Protein AF-A0A3M2L9I2-F1 (afdb_monomer_lite)

Radius of gyration: 17.47 Å; chains: 1; bounding box: 54×35×39 Å

Structure (mmCIF, N/CA/C/O backbone):
data_AF-A0A3M2L9I2-F1
#
_entry.id   AF-A0A3M2L9I2-F1
#
loop_
_atom_site.group_PDB
_atom_site.id
_atom_site.type_symbol
_atom_site.label_atom_id
_atom_site.label_alt_id
_atom_site.label_comp_id
_atom_site.label_asym_id
_atom_site.label_entity_id
_atom_site.label_seq_id
_atom_site.pdbx_PDB_ins_code
_atom_site.Cartn_x
_atom_site.Cartn_y
_atom_site.Cartn_z
_atom_site.occupancy
_atom_site.B_iso_or_equiv
_atom_site.auth_seq_id
_atom_site.auth_comp_id
_atom_site.auth_asym_id
_atom_site.auth_atom_id
_atom_site.pdbx_PDB_model_num
ATOM 1 N N . MET A 1 1 ? -3.281 17.386 9.226 1.00 53.69 1 MET A N 1
ATOM 2 C CA . MET A 1 1 ? -2.130 16.470 9.377 1.00 53.69 1 MET A CA 1
ATOM 3 C C . MET A 1 1 ? -0.893 17.303 9.647 1.00 53.69 1 MET A C 1
ATOM 5 O O . MET A 1 1 ? -0.656 18.240 8.894 1.00 53.69 1 MET A O 1
ATOM 9 N N . SER A 1 2 ? -0.156 17.023 10.724 1.00 74.94 2 SER A N 1
ATOM 10 C CA . SER A 1 2 ? 1.167 17.624 10.926 1.00 74.94 2 SER A CA 1
ATOM 11 C C . SER A 1 2 ? 2.200 16.863 10.088 1.00 74.94 2 SER A C 1
ATOM 13 O O . SER A 1 2 ? 1.980 15.707 9.725 1.00 74.94 2 SER A O 1
ATOM 15 N N . TRP A 1 3 ? 3.334 17.495 9.787 1.00 58.41 3 TRP A N 1
ATOM 16 C CA . TRP A 1 3 ? 4.432 16.850 9.059 1.00 58.41 3 TRP A CA 1
ATOM 17 C C . TRP A 1 3 ? 4.926 15.567 9.758 1.00 58.41 3 TRP A C 1
ATOM 19 O O . TRP A 1 3 ? 5.234 14.585 9.088 1.00 58.41 3 TRP A O 1
ATOM 29 N N . ALA A 1 4 ? 4.899 15.539 11.096 1.00 68.00 4 ALA A N 1
ATOM 30 C CA . ALA A 1 4 ? 5.227 14.358 11.895 1.00 68.00 4 ALA A CA 1
ATOM 31 C C . ALA A 1 4 ? 4.235 13.205 11.665 1.00 68.00 4 ALA A C 1
ATOM 33 O O . ALA A 1 4 ? 4.660 12.081 11.416 1.00 68.00 4 ALA A O 1
ATOM 34 N N . THR A 1 5 ? 2.929 13.496 11.641 1.00 76.19 5 THR A N 1
ATOM 35 C CA . THR A 1 5 ? 1.890 12.499 11.328 1.00 76.19 5 THR A CA 1
ATOM 36 C C . THR A 1 5 ? 2.056 11.941 9.915 1.00 76.19 5 THR A C 1
ATOM 38 O O . THR A 1 5 ? 1.880 10.748 9.696 1.00 76.19 5 THR A O 1
ATOM 41 N N . THR A 1 6 ? 2.431 12.780 8.947 1.00 79.44 6 THR A N 1
ATOM 42 C CA . THR A 1 6 ? 2.685 12.333 7.570 1.00 79.44 6 THR A CA 1
ATOM 43 C C . THR A 1 6 ? 3.931 11.449 7.480 1.00 79.44 6 THR A C 1
ATOM 45 O O . THR A 1 6 ? 3.916 10.449 6.764 1.00 79.44 6 THR A O 1
ATOM 48 N N . HIS A 1 7 ? 5.006 11.783 8.199 1.00 79.44 7 HIS A N 1
ATOM 49 C CA . HIS A 1 7 ? 6.225 10.972 8.224 1.00 79.44 7 HIS A CA 1
ATOM 50 C C . HIS A 1 7 ? 5.978 9.595 8.851 1.00 79.44 7 HIS A C 1
ATOM 52 O O . HIS A 1 7 ? 6.331 8.581 8.256 1.00 79.44 7 HIS A O 1
ATOM 58 N N . GLU A 1 8 ? 5.306 9.560 10.002 1.00 84.62 8 GLU A N 1
ATOM 59 C CA . GLU A 1 8 ? 4.934 8.328 10.704 1.00 84.62 8 GLU A CA 1
ATOM 60 C C . GLU A 1 8 ? 4.017 7.438 9.854 1.00 84.62 8 GLU A C 1
ATOM 62 O O . GLU A 1 8 ? 4.209 6.220 9.771 1.00 84.62 8 GLU A O 1
ATOM 67 N N . TRP A 1 9 ? 3.069 8.053 9.144 1.00 87.50 9 TRP A N 1
ATOM 68 C CA . TRP A 1 9 ? 2.207 7.362 8.192 1.00 87.50 9 TRP A CA 1
ATOM 69 C C . TRP A 1 9 ? 3.027 6.687 7.083 1.00 87.50 9 TRP A C 1
ATOM 71 O O . TRP A 1 9 ? 2.886 5.485 6.851 1.00 87.50 9 TRP A O 1
ATOM 81 N N . TRP A 1 10 ? 3.944 7.420 6.440 1.00 85.75 10 TRP A N 1
ATOM 82 C CA . TRP A 1 10 ? 4.794 6.870 5.377 1.00 85.75 10 TRP A CA 1
ATOM 83 C C . TRP A 1 10 ? 5.769 5.807 5.869 1.00 85.75 10 TRP A C 1
ATOM 85 O O . TRP A 1 10 ? 6.008 4.828 5.159 1.00 85.75 10 TRP A O 1
ATOM 95 N N . GLN A 1 11 ? 6.336 5.988 7.058 1.00 89.44 11 GLN A N 1
ATOM 96 C CA . GLN A 1 11 ? 7.225 5.007 7.664 1.00 89.44 11 GLN A CA 1
ATOM 97 C C . GLN A 1 11 ? 6.474 3.701 7.928 1.00 89.44 11 GLN A C 1
ATOM 99 O O . GLN A 1 11 ? 6.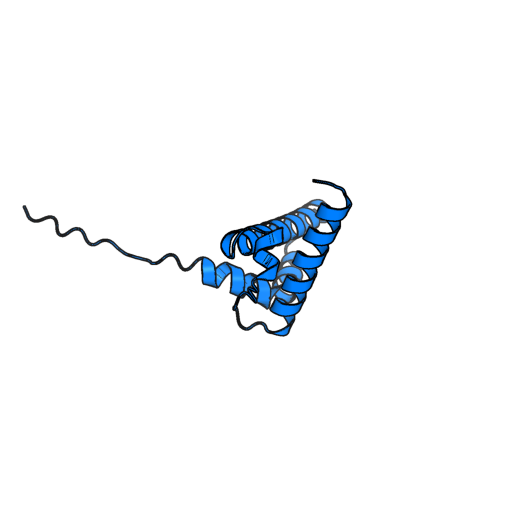926 2.638 7.512 1.00 89.44 11 GLN A O 1
ATOM 104 N N . THR A 1 12 ? 5.266 3.791 8.485 1.00 90.31 12 THR A N 1
ATOM 105 C CA . THR A 1 12 ? 4.438 2.612 8.748 1.00 90.31 12 THR A CA 1
ATOM 106 C C . THR A 1 12 ? 4.061 1.871 7.463 1.00 90.31 12 THR A C 1
ATOM 108 O O . THR A 1 12 ? 4.105 0.642 7.428 1.00 90.31 12 THR A O 1
ATOM 111 N N . VAL A 1 13 ? 3.727 2.595 6.387 1.00 90.06 13 VAL A N 1
ATOM 112 C CA . VAL A 1 13 ? 3.458 1.988 5.070 1.00 90.06 13 VAL A CA 1
ATOM 113 C C . VAL A 1 13 ? 4.679 1.214 4.562 1.00 90.06 13 VAL A C 1
ATOM 115 O O . VAL A 1 13 ? 4.530 0.070 4.139 1.00 90.06 13 VAL A O 1
ATOM 118 N N . ARG A 1 14 ? 5.880 1.802 4.645 1.00 89.69 14 ARG A N 1
ATOM 119 C CA . ARG A 1 14 ? 7.133 1.163 4.203 1.00 89.69 14 ARG A CA 1
ATOM 120 C C . ARG A 1 14 ? 7.483 -0.073 5.031 1.00 89.69 14 ARG A C 1
ATOM 122 O O . ARG A 1 14 ? 7.910 -1.076 4.467 1.00 89.69 14 ARG A O 1
ATOM 129 N N . ASP A 1 15 ? 7.276 -0.023 6.343 1.00 91.19 15 ASP A N 1
ATOM 130 C CA . ASP A 1 15 ? 7.539 -1.159 7.231 1.00 91.19 15 ASP A CA 1
ATOM 131 C C . ASP A 1 15 ? 6.603 -2.335 6.925 1.00 91.19 15 ASP A C 1
ATOM 133 O O . ASP A 1 15 ? 7.033 -3.489 6.859 1.00 91.19 15 ASP A O 1
ATOM 137 N N . VAL A 1 16 ? 5.319 -2.045 6.689 1.00 91.31 16 VAL A N 1
ATOM 138 C CA . VAL A 1 16 ? 4.328 -3.051 6.284 1.00 91.31 16 VAL A CA 1
ATOM 139 C C . VAL A 1 16 ? 4.671 -3.639 4.914 1.00 91.31 16 VAL A C 1
ATOM 141 O O . VAL A 1 16 ? 4.611 -4.855 4.748 1.00 91.31 16 VAL A O 1
ATOM 144 N N . GLU A 1 17 ? 5.057 -2.807 3.947 1.00 90.06 17 GLU A N 1
ATOM 145 C CA . GLU A 1 17 ? 5.492 -3.236 2.613 1.00 90.06 17 GLU A CA 1
ATOM 146 C C . GLU A 1 17 ? 6.710 -4.171 2.691 1.00 90.06 17 GLU A C 1
ATOM 148 O O . GLU A 1 17 ? 6.690 -5.263 2.123 1.00 90.06 17 GLU A O 1
ATOM 153 N N . ALA A 1 18 ? 7.731 -3.810 3.473 1.00 89.75 18 ALA A N 1
ATOM 154 C CA . ALA A 1 18 ? 8.920 -4.637 3.671 1.00 89.75 18 ALA A CA 1
ATOM 155 C C . ALA A 1 18 ? 8.598 -5.994 4.320 1.00 89.75 18 ALA A C 1
ATOM 157 O O . ALA A 1 18 ? 9.175 -7.020 3.951 1.00 89.75 18 ALA A O 1
ATOM 158 N N . GLU A 1 19 ? 7.668 -6.023 5.276 1.00 91.31 19 GLU A N 1
ATOM 159 C CA . GLU A 1 19 ? 7.204 -7.265 5.898 1.00 91.31 19 GLU A CA 1
ATOM 160 C C . GLU A 1 19 ? 6.457 -8.156 4.895 1.00 91.31 19 GLU A C 1
ATOM 162 O O . GLU A 1 19 ? 6.709 -9.362 4.828 1.00 91.31 19 GLU A O 1
ATOM 167 N N . ILE A 1 20 ? 5.573 -7.565 4.086 1.00 91.44 20 ILE A N 1
ATOM 168 C CA . ILE A 1 20 ? 4.838 -8.265 3.026 1.00 91.44 20 ILE A CA 1
ATOM 169 C C . ILE A 1 20 ? 5.811 -8.865 2.005 1.00 91.44 20 ILE A C 1
ATOM 171 O O . ILE A 1 20 ? 5.676 -10.035 1.644 1.00 91.44 20 ILE A O 1
ATOM 175 N N . GLU A 1 21 ? 6.815 -8.105 1.567 1.00 88.44 21 GLU A N 1
ATOM 176 C CA . GLU A 1 21 ? 7.812 -8.586 0.605 1.00 88.44 21 GLU A CA 1
ATOM 177 C C . GLU A 1 21 ? 8.750 -9.649 1.175 1.00 88.44 21 GLU A C 1
ATOM 179 O O . GLU A 1 21 ? 9.256 -10.485 0.421 1.00 88.44 21 GLU A O 1
ATOM 184 N N . ARG A 1 22 ? 8.961 -9.661 2.497 1.00 88.88 22 ARG A N 1
ATOM 185 C CA . ARG A 1 22 ? 9.708 -10.725 3.177 1.00 88.88 22 ARG A CA 1
ATOM 186 C C . ARG A 1 22 ? 8.907 -12.023 3.236 1.00 88.88 22 ARG A C 1
ATOM 188 O O . ARG A 1 22 ? 9.462 -13.086 2.977 1.00 88.88 22 ARG A O 1
ATOM 195 N N . ARG A 1 23 ? 7.617 -11.949 3.584 1.00 88.50 23 ARG A N 1
ATOM 196 C CA . ARG A 1 23 ? 6.753 -13.134 3.743 1.00 88.50 23 ARG A CA 1
ATOM 197 C C . ARG A 1 23 ? 6.290 -13.708 2.409 1.00 88.50 23 ARG A C 1
ATOM 199 O O . ARG A 1 23 ? 6.279 -14.922 2.237 1.00 88.50 23 ARG A O 1
ATOM 206 N N . ARG A 1 24 ? 5.890 -12.839 1.474 1.00 85.56 24 ARG A N 1
ATOM 207 C CA . ARG A 1 24 ? 5.310 -13.173 0.155 1.00 85.56 24 ARG A CA 1
ATOM 208 C C . ARG A 1 24 ? 4.143 -14.166 0.210 1.00 85.56 24 ARG A C 1
ATOM 210 O O . ARG A 1 24 ? 3.827 -14.803 -0.795 1.00 85.56 24 ARG A O 1
ATOM 217 N N . ASP A 1 25 ? 3.489 -14.280 1.358 1.00 85.69 25 ASP A N 1
ATOM 218 C CA . ASP A 1 25 ? 2.385 -15.204 1.633 1.00 85.69 25 ASP A CA 1
ATOM 219 C C . ASP A 1 25 ? 1.032 -14.686 1.113 1.00 85.69 25 ASP A C 1
ATOM 221 O O . ASP A 1 25 ? 0.061 -15.434 1.058 1.00 85.69 25 ASP A O 1
ATOM 225 N N . GLY A 1 26 ? 0.965 -13.416 0.693 1.00 84.62 26 GLY A N 1
ATOM 226 C CA . GLY A 1 26 ? -0.272 -12.779 0.237 1.00 84.62 26 GLY A CA 1
ATOM 227 C C . GLY A 1 26 ? -1.226 -12.419 1.379 1.00 84.62 26 GLY A C 1
ATOM 228 O O . GLY A 1 26 ? -2.401 -12.136 1.129 1.00 84.62 26 GLY A O 1
ATOM 229 N N . ILE A 1 27 ? -0.737 -12.417 2.623 1.00 86.12 27 ILE A N 1
ATOM 230 C CA . ILE A 1 27 ? -1.503 -12.070 3.817 1.00 86.12 27 ILE A CA 1
ATOM 231 C C . ILE A 1 27 ? -1.115 -10.660 4.260 1.00 86.12 27 ILE A C 1
ATOM 233 O O . ILE A 1 27 ? 0.045 -10.356 4.516 1.00 86.12 27 ILE A O 1
ATOM 237 N N . LEU A 1 28 ? -2.111 -9.783 4.396 1.00 87.38 28 LEU A N 1
ATOM 238 C CA . LEU A 1 28 ? -1.893 -8.456 4.969 1.00 87.38 28 LEU A CA 1
ATOM 239 C C . LEU A 1 28 ? -1.530 -8.589 6.464 1.00 87.38 28 LEU A C 1
ATOM 241 O O . LEU A 1 28 ? -2.378 -9.081 7.219 1.00 87.38 28 LEU A O 1
ATOM 245 N N . PRO A 1 29 ? -0.354 -8.114 6.924 1.00 88.56 29 PRO A N 1
ATOM 246 C CA . PRO A 1 29 ? 0.095 -8.238 8.311 1.00 88.56 29 PRO A CA 1
ATOM 247 C C . PRO A 1 29 ? -0.592 -7.201 9.215 1.00 88.56 29 PRO A C 1
ATOM 249 O O . PRO A 1 29 ? 0.054 -6.364 9.840 1.00 88.56 29 PRO A O 1
ATOM 252 N N . TRP A 1 30 ? -1.924 -7.234 9.262 1.00 86.69 30 TRP A N 1
ATOM 253 C CA . TRP A 1 30 ? -2.748 -6.309 10.033 1.00 86.69 30 TRP A CA 1
ATOM 254 C C . TRP A 1 30 ? -2.503 -6.449 11.537 1.00 86.69 30 TRP A C 1
ATOM 256 O O . TRP A 1 30 ? -2.487 -7.557 12.072 1.00 86.69 30 TRP A O 1
ATOM 266 N N . GLN A 1 31 ? -2.345 -5.317 12.224 1.00 88.88 31 GLN A N 1
ATOM 267 C CA . GLN A 1 31 ? -2.113 -5.246 13.665 1.00 88.88 31 GLN A CA 1
ATOM 268 C C . GLN A 1 31 ? -2.953 -4.104 14.255 1.00 88.88 31 GLN A C 1
ATOM 270 O O . GLN A 1 31 ? -3.108 -3.080 13.588 1.00 88.88 31 GLN A O 1
ATOM 275 N N . PRO A 1 32 ? -3.480 -4.231 15.490 1.00 85.88 32 PRO A N 1
ATOM 276 C CA . PRO A 1 32 ? -4.389 -3.239 16.072 1.00 85.88 32 PRO A CA 1
ATOM 277 C C . PRO A 1 32 ? -3.834 -1.811 16.107 1.00 85.88 32 PRO A C 1
ATOM 279 O O . PRO A 1 32 ? -4.571 -0.878 15.822 1.00 85.88 32 PRO A O 1
ATOM 282 N N . ARG A 1 33 ? -2.525 -1.638 16.344 1.00 85.69 33 ARG A N 1
ATOM 283 C CA . ARG A 1 33 ? -1.865 -0.317 16.321 1.00 85.69 33 ARG A CA 1
ATOM 284 C C . ARG A 1 33 ? -2.010 0.427 14.988 1.00 85.69 33 ARG A C 1
ATOM 286 O O . ARG A 1 33 ? -1.967 1.646 14.948 1.00 85.69 33 ARG A O 1
ATOM 293 N N . TYR A 1 34 ? -2.205 -0.294 13.882 1.00 86.12 34 TYR A N 1
ATOM 294 C CA . TYR A 1 34 ? -2.423 0.318 12.572 1.00 86.12 34 TYR A CA 1
ATOM 295 C C . TYR A 1 34 ? -3.819 0.943 12.452 1.00 86.12 34 TYR A C 1
ATOM 297 O O . TYR A 1 34 ? -4.027 1.792 11.590 1.00 86.12 34 TYR A O 1
ATOM 305 N N . ALA A 1 35 ? -4.774 0.585 13.315 1.00 86.00 35 ALA A N 1
ATOM 306 C CA . ALA A 1 35 ? -6.089 1.221 13.343 1.00 86.00 35 ALA A CA 1
ATOM 307 C C . ALA A 1 35 ? -6.016 2.695 13.763 1.00 86.00 35 ALA A C 1
ATOM 309 O O . ALA A 1 35 ? -6.805 3.495 13.278 1.00 86.00 35 ALA A O 1
ATOM 310 N N . GLU A 1 36 ? -5.042 3.078 14.589 1.00 85.38 36 GLU A N 1
ATOM 311 C CA . GLU A 1 36 ? -4.857 4.474 15.010 1.00 85.38 36 GLU A CA 1
ATOM 312 C C . GLU A 1 36 ? -4.407 5.372 13.848 1.00 85.38 36 GLU A C 1
ATOM 314 O O . GLU A 1 36 ? -4.759 6.547 13.792 1.00 85.38 36 GLU A O 1
ATOM 319 N N . ILE A 1 37 ? -3.679 4.798 12.884 1.00 85.94 37 ILE A N 1
ATOM 320 C CA . ILE A 1 37 ? -3.084 5.519 11.750 1.00 85.94 37 ILE A CA 1
ATOM 321 C C . ILE A 1 37 ? -3.968 5.428 10.498 1.00 85.94 37 ILE A C 1
ATOM 323 O O . ILE A 1 37 ? -4.163 6.413 9.787 1.00 85.94 37 ILE A O 1
ATOM 327 N N . PHE A 1 38 ? -4.504 4.240 10.208 1.00 85.94 38 PHE A N 1
ATOM 328 C CA . PHE A 1 38 ? -5.231 3.945 8.967 1.00 85.94 38 PHE A CA 1
ATOM 329 C C . PHE A 1 38 ? -6.733 3.724 9.180 1.00 85.94 38 PHE A C 1
ATOM 331 O O . PHE A 1 38 ? -7.464 3.487 8.218 1.00 85.94 38 PHE A O 1
ATOM 338 N N . GLY A 1 39 ? -7.211 3.750 10.426 1.00 87.00 39 GLY A N 1
ATOM 339 C CA . GLY A 1 39 ? -8.612 3.541 10.802 1.00 87.00 39 GLY A CA 1
ATOM 340 C C . GLY A 1 39 ? -9.068 2.081 10.741 1.00 87.00 39 GLY A C 1
ATOM 341 O O . GLY A 1 39 ? -9.745 1.594 11.640 1.00 87.00 39 GLY A O 1
ATOM 342 N N . SER A 1 40 ? -8.710 1.351 9.684 1.00 88.94 40 SER A N 1
ATOM 343 C CA . SER A 1 40 ? -9.152 -0.029 9.479 1.00 88.94 40 SER A CA 1
ATOM 344 C C . SER A 1 40 ? -8.208 -0.822 8.583 1.00 88.94 40 SER A C 1
ATOM 346 O O . SER A 1 40 ? -7.339 -0.271 7.903 1.00 88.94 40 SER A O 1
ATOM 348 N N . ARG A 1 41 ? -8.436 -2.140 8.527 1.00 88.38 41 ARG A N 1
ATOM 349 C CA . ARG A 1 41 ? -7.736 -3.041 7.606 1.00 88.38 41 ARG A CA 1
ATOM 350 C C . ARG A 1 41 ? -7.875 -2.590 6.150 1.00 88.38 41 ARG A C 1
ATOM 352 O O . ARG A 1 41 ? -6.900 -2.634 5.406 1.00 88.38 41 ARG A O 1
ATOM 359 N N . ALA A 1 42 ? -9.068 -2.131 5.769 1.00 87.19 42 ALA A N 1
ATOM 360 C CA . ALA A 1 42 ? -9.325 -1.584 4.441 1.00 87.19 42 ALA A CA 1
ATOM 361 C C . ALA A 1 42 ? -8.546 -0.281 4.209 1.00 87.19 42 ALA A C 1
ATOM 363 O O . ALA A 1 42 ? -7.986 -0.096 3.136 1.00 87.19 42 ALA A O 1
ATOM 364 N N . GLY A 1 43 ? -8.434 0.578 5.226 1.00 86.50 43 GLY A N 1
ATOM 365 C CA . GLY A 1 43 ? -7.641 1.807 5.149 1.00 86.50 43 GLY A CA 1
ATOM 366 C C . GLY A 1 43 ? -6.153 1.547 4.906 1.00 86.50 43 GLY A C 1
ATOM 367 O O . GLY A 1 43 ? -5.555 2.192 4.046 1.00 86.50 43 GLY A O 1
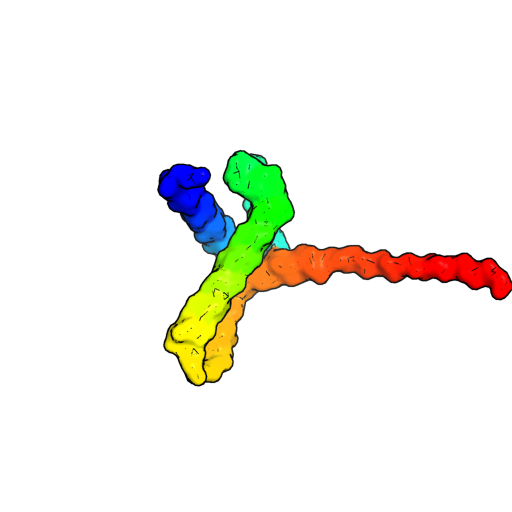ATOM 368 N N . LEU A 1 44 ? -5.568 0.550 5.581 1.00 89.25 44 LEU A N 1
ATOM 369 C CA . LEU A 1 44 ? -4.181 0.140 5.323 1.00 89.25 44 LEU A CA 1
ATOM 370 C C . LEU A 1 44 ? -4.014 -0.412 3.902 1.00 89.25 44 LEU A C 1
ATOM 372 O O . LEU A 1 44 ? -3.022 -0.128 3.237 1.00 89.25 44 LEU A O 1
ATOM 376 N N . LEU A 1 45 ? -4.992 -1.171 3.410 1.00 90.25 45 LEU A N 1
ATOM 377 C CA . LEU A 1 45 ? -4.946 -1.704 2.053 1.00 90.25 45 LEU A CA 1
ATOM 378 C C . LEU A 1 45 ? -5.036 -0.603 0.988 1.00 90.25 45 LEU A C 1
ATOM 380 O O . LEU A 1 45 ? -4.279 -0.620 0.021 1.00 90.25 45 LEU A O 1
ATOM 384 N N . THR A 1 46 ? -5.914 0.380 1.190 1.00 89.88 46 THR A N 1
ATOM 385 C CA . THR A 1 46 ? -6.006 1.570 0.338 1.00 89.88 46 THR A CA 1
ATOM 386 C C . THR A 1 46 ? -4.698 2.357 0.351 1.00 89.88 46 THR A C 1
ATOM 388 O O . THR A 1 46 ? -4.233 2.769 -0.708 1.00 89.88 46 THR A O 1
ATOM 391 N N . ALA A 1 47 ? -4.062 2.515 1.516 1.00 90.12 47 ALA A N 1
ATOM 392 C CA . ALA A 1 47 ? -2.764 3.177 1.637 1.00 90.12 47 ALA A CA 1
ATOM 393 C C . ALA A 1 47 ? -1.660 2.447 0.854 1.00 90.12 47 ALA A C 1
ATOM 395 O O . ALA A 1 47 ? -0.902 3.078 0.116 1.00 90.12 47 ALA A O 1
ATOM 396 N N . LEU A 1 48 ? -1.603 1.117 0.966 1.00 90.56 48 LEU A N 1
ATOM 397 C CA . LEU A 1 48 ? -0.665 0.278 0.218 1.00 90.56 48 LEU A CA 1
ATOM 398 C C . LEU A 1 48 ? -0.900 0.362 -1.296 1.00 90.56 48 LEU A C 1
ATOM 400 O O . LEU A 1 48 ? 0.053 0.483 -2.063 1.00 90.56 48 LEU A O 1
ATOM 404 N N . ARG A 1 49 ? -2.164 0.352 -1.733 1.00 90.69 49 ARG A N 1
ATOM 405 C CA . ARG A 1 49 ? -2.514 0.517 -3.148 1.00 90.69 49 ARG A CA 1
ATOM 406 C C . ARG A 1 49 ? -2.123 1.894 -3.674 1.00 90.69 49 ARG A C 1
ATOM 408 O O . ARG A 1 49 ? -1.486 1.981 -4.714 1.00 90.69 49 ARG A O 1
ATOM 415 N N . TYR A 1 50 ? -2.425 2.948 -2.922 1.00 89.50 50 TYR A N 1
ATOM 416 C CA . TYR A 1 50 ? -2.026 4.310 -3.268 1.00 89.50 50 TYR A CA 1
ATOM 417 C C . TYR A 1 50 ? -0.503 4.445 -3.389 1.00 89.50 50 TYR A C 1
ATOM 419 O O . TYR A 1 50 ? -0.002 5.058 -4.329 1.00 89.50 50 TYR A O 1
ATOM 427 N N . ARG A 1 51 ? 0.254 3.823 -2.476 1.00 88.62 51 ARG A N 1
ATOM 428 C CA . ARG A 1 51 ? 1.718 3.783 -2.558 1.00 88.62 51 ARG A CA 1
ATOM 429 C C . ARG A 1 51 ? 2.198 3.072 -3.823 1.00 88.62 51 ARG A C 1
ATOM 431 O O . ARG A 1 51 ? 3.095 3.587 -4.485 1.00 88.62 51 ARG A O 1
ATOM 438 N N . TRP A 1 52 ? 1.614 1.926 -4.165 1.00 89.38 52 TRP A N 1
ATOM 439 C CA . TRP A 1 52 ? 1.939 1.216 -5.403 1.00 89.38 52 TRP A CA 1
ATOM 440 C C . TRP A 1 52 ? 1.659 2.070 -6.646 1.00 89.38 52 TRP A C 1
ATOM 442 O O . TRP A 1 52 ? 2.527 2.189 -7.510 1.00 89.38 52 TRP A O 1
ATOM 452 N N . ASP A 1 53 ? 0.496 2.719 -6.701 1.00 88.12 53 ASP A N 1
ATOM 453 C CA . ASP A 1 53 ? 0.106 3.575 -7.823 1.00 88.12 53 ASP A CA 1
ATOM 454 C C . ASP A 1 53 ? 1.054 4.776 -7.969 1.00 88.12 53 ASP A C 1
ATOM 456 O O . ASP A 1 53 ? 1.490 5.075 -9.077 1.00 88.12 53 ASP A O 1
ATOM 460 N N . LEU A 1 54 ? 1.467 5.404 -6.862 1.00 87.50 54 LEU A N 1
ATOM 461 C CA . LEU A 1 54 ? 2.484 6.462 -6.877 1.00 87.50 54 LEU A CA 1
ATOM 462 C C . LEU A 1 54 ? 3.845 5.967 -7.371 1.00 87.50 54 LEU A C 1
ATOM 464 O O . LEU A 1 54 ? 4.523 6.672 -8.110 1.00 87.50 54 LEU A O 1
ATOM 468 N N . THR A 1 55 ? 4.269 4.771 -6.960 1.00 85.06 55 THR A N 1
ATOM 469 C CA . THR A 1 55 ? 5.529 4.179 -7.425 1.00 85.06 55 THR A CA 1
ATOM 470 C C . THR A 1 55 ? 5.469 3.897 -8.928 1.00 85.06 55 THR A C 1
ATOM 472 O O . THR A 1 55 ? 6.420 4.198 -9.642 1.00 85.06 55 THR A O 1
ATOM 475 N N . MET A 1 56 ? 4.337 3.397 -9.426 1.00 83.38 56 MET A N 1
ATOM 476 C CA . MET A 1 56 ? 4.094 3.201 -10.858 1.00 83.38 56 MET A CA 1
ATOM 477 C C . MET A 1 56 ? 4.089 4.525 -11.635 1.00 83.38 56 MET A C 1
ATOM 479 O O . MET A 1 56 ? 4.716 4.603 -12.687 1.00 83.38 56 MET A O 1
ATOM 483 N N . GLN A 1 57 ? 3.420 5.561 -11.120 1.00 83.12 57 GLN A N 1
ATOM 484 C CA . GLN A 1 57 ? 3.391 6.897 -11.727 1.00 83.12 57 GLN A CA 1
ATOM 485 C C . GLN A 1 57 ? 4.782 7.528 -11.763 1.00 83.12 57 GLN A C 1
ATOM 487 O O . GLN A 1 57 ? 5.200 8.006 -12.806 1.00 83.12 57 GLN A O 1
ATOM 492 N N . ALA A 1 58 ? 5.538 7.449 -10.666 1.00 81.69 58 ALA A N 1
ATOM 493 C CA . ALA A 1 58 ? 6.897 7.974 -10.612 1.00 81.69 58 ALA A CA 1
ATOM 494 C C . ALA A 1 58 ? 7.826 7.287 -11.624 1.00 81.69 58 ALA A C 1
ATOM 496 O O . ALA A 1 58 ? 8.685 7.942 -12.194 1.00 81.69 58 ALA A O 1
ATOM 497 N N . GLN A 1 59 ? 7.669 5.9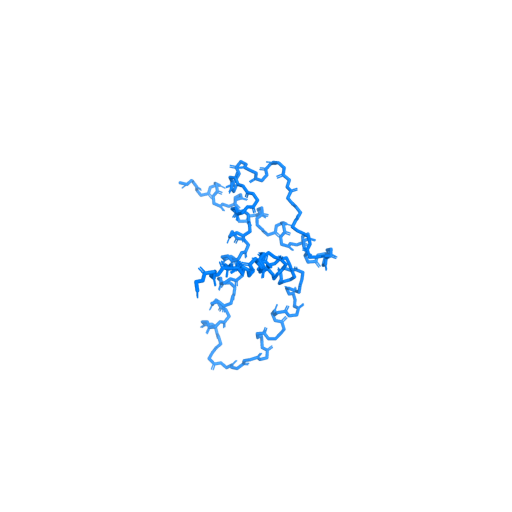81 -11.861 1.00 74.69 59 GLN A N 1
ATOM 498 C CA . GLN A 1 59 ? 8.431 5.289 -12.907 1.00 74.69 59 GLN A CA 1
ATOM 499 C C . GLN A 1 59 ? 7.977 5.705 -14.314 1.00 74.69 59 GLN A C 1
ATOM 501 O O . GLN A 1 59 ? 8.816 5.914 -15.180 1.00 74.69 59 GLN A O 1
ATOM 506 N N . ALA A 1 60 ? 6.673 5.898 -14.533 1.00 73.19 60 ALA A N 1
ATOM 507 C CA . ALA A 1 60 ? 6.148 6.382 -15.812 1.00 73.19 60 ALA A CA 1
ATOM 508 C C . ALA A 1 60 ? 6.567 7.830 -16.137 1.00 73.19 60 ALA A C 1
ATOM 510 O O . ALA A 1 60 ? 6.776 8.153 -17.301 1.00 73.19 60 ALA A O 1
ATOM 511 N N . ASP A 1 61 ? 6.709 8.688 -15.122 1.00 70.12 61 ASP A N 1
ATOM 512 C CA . ASP A 1 61 ? 7.176 10.071 -15.281 1.00 70.12 61 ASP A CA 1
ATOM 513 C C . ASP A 1 61 ? 8.688 10.152 -15.554 1.00 70.12 61 ASP A C 1
ATOM 515 O O . ASP A 1 61 ? 9.153 11.106 -16.180 1.00 70.12 61 ASP A O 1
ATOM 519 N N . LEU A 1 62 ? 9.462 9.170 -15.073 1.00 68.50 62 LEU A N 1
ATOM 520 C CA . LEU A 1 62 ? 10.916 9.110 -15.249 1.00 68.50 62 LEU A CA 1
ATOM 521 C C . LEU A 1 62 ? 11.328 8.465 -16.582 1.00 68.50 62 LEU A C 1
ATOM 523 O O . LEU A 1 62 ? 12.347 8.873 -17.137 1.00 68.50 62 LEU A O 1
ATOM 527 N N . ASP A 1 63 ? 10.533 7.531 -17.117 1.00 61.44 63 ASP A N 1
ATOM 528 C CA . ASP A 1 63 ? 10.851 6.796 -18.344 1.00 61.44 63 ASP A CA 1
ATOM 529 C C . ASP A 1 63 ? 9.804 6.992 -19.452 1.00 61.44 63 ASP A C 1
ATOM 531 O O . ASP A 1 63 ? 8.722 6.408 -19.448 1.00 61.44 63 ASP A O 1
ATOM 535 N N . TYR A 1 64 ? 10.190 7.724 -20.506 1.00 55.50 64 TYR A N 1
ATOM 536 C CA . TYR A 1 64 ? 9.508 7.679 -21.811 1.00 55.50 64 TYR A CA 1
ATOM 537 C C . TYR A 1 64 ? 9.805 6.363 -22.578 1.00 55.50 64 TYR A C 1
ATOM 539 O O . TYR A 1 64 ? 9.331 6.186 -23.701 1.00 55.50 64 TYR A O 1
ATOM 547 N N . ALA A 1 65 ? 10.592 5.441 -21.997 1.00 53.72 65 ALA A N 1
ATOM 548 C CA . ALA A 1 65 ? 11.075 4.206 -22.614 1.00 53.72 65 ALA A CA 1
ATOM 549 C C . ALA A 1 65 ? 10.617 2.937 -21.853 1.00 53.72 65 ALA A C 1
ATOM 551 O O . ALA A 1 65 ? 11.157 2.556 -20.828 1.00 53.72 65 ALA A O 1
ATOM 552 N N . GLU A 1 66 ? 9.593 2.291 -22.414 1.00 60.50 66 GLU A N 1
ATOM 553 C CA . GLU A 1 66 ? 9.251 0.856 -22.406 1.00 60.50 66 GLU A CA 1
ATOM 554 C C . GLU A 1 66 ? 9.529 -0.074 -21.194 1.00 60.50 66 GLU A C 1
ATOM 556 O O . GLU A 1 66 ? 10.641 -0.508 -20.933 1.00 60.50 66 GLU A O 1
ATOM 561 N N . SER A 1 67 ? 8.422 -0.619 -20.663 1.00 60.44 67 SER A N 1
ATOM 562 C CA . SER A 1 67 ? 8.105 -2.008 -20.231 1.00 60.44 67 SER A CA 1
ATOM 563 C C . SER A 1 67 ? 9.067 -2.883 -19.392 1.00 60.44 67 SER A C 1
ATOM 565 O O . SER A 1 67 ? 8.568 -3.643 -18.552 1.00 60.44 67 SER A O 1
ATOM 567 N N . THR A 1 68 ? 10.387 -2.829 -19.573 1.00 61.12 68 THR A N 1
ATOM 568 C CA . THR A 1 68 ? 11.354 -3.687 -18.863 1.00 61.12 68 THR A CA 1
ATOM 569 C C . THR A 1 68 ? 11.470 -3.278 -17.395 1.00 61.12 68 THR A C 1
ATOM 571 O O . THR A 1 68 ? 11.342 -4.139 -16.518 1.00 61.12 68 THR A O 1
ATOM 574 N N . ASP A 1 69 ? 11.544 -1.976 -17.113 1.00 74.25 69 ASP A N 1
ATOM 575 C CA . ASP A 1 69 ? 11.595 -1.448 -15.743 1.00 74.25 69 ASP A CA 1
ATOM 576 C C . ASP A 1 69 ? 10.311 -1.738 -14.962 1.00 74.25 69 ASP A C 1
ATOM 578 O O . ASP A 1 69 ? 10.342 -2.125 -13.793 1.00 74.25 69 ASP A O 1
ATOM 582 N N . LEU A 1 70 ? 9.157 -1.712 -15.637 1.00 73.31 70 LEU A N 1
ATOM 583 C CA . LEU A 1 70 ? 7.879 -2.091 -15.029 1.00 73.31 70 LEU A CA 1
ATOM 584 C C . LEU A 1 70 ? 7.819 -3.580 -14.665 1.00 73.31 70 LEU A C 1
ATOM 586 O O . LEU A 1 70 ? 7.185 -3.949 -13.670 1.00 73.31 70 LEU A O 1
ATOM 590 N N . ARG A 1 71 ? 8.441 -4.461 -15.459 1.00 76.06 71 ARG A N 1
ATOM 591 C CA . ARG A 1 71 ? 8.506 -5.895 -15.140 1.00 76.06 71 ARG A CA 1
ATOM 592 C C . ARG A 1 71 ? 9.396 -6.132 -13.925 1.00 76.06 71 ARG A C 1
ATOM 594 O O . ARG A 1 71 ? 8.984 -6.877 -13.035 1.00 76.06 71 ARG A O 1
ATOM 601 N N . GLU A 1 72 ? 10.564 -5.500 -13.860 1.00 81.38 72 GLU A N 1
ATOM 602 C CA . GLU A 1 72 ? 11.435 -5.599 -12.687 1.00 81.38 72 GLU A CA 1
ATOM 603 C C . GLU A 1 72 ? 10.772 -5.034 -11.433 1.00 81.38 72 GLU A C 1
ATOM 605 O O . GLU A 1 72 ? 10.805 -5.665 -10.376 1.00 81.38 72 GLU A O 1
ATOM 610 N N . LEU A 1 73 ? 10.101 -3.889 -11.551 1.00 82.44 73 LEU A N 1
ATOM 611 C CA . LEU A 1 73 ? 9.375 -3.270 -10.450 1.00 82.44 73 LEU A CA 1
ATOM 612 C C . LEU A 1 73 ? 8.282 -4.195 -9.906 1.00 82.44 73 LEU A C 1
ATOM 614 O O . LEU A 1 73 ? 8.185 -4.389 -8.695 1.00 82.44 73 LEU A O 1
ATOM 618 N N . ARG A 1 74 ? 7.494 -4.828 -10.784 1.00 81.69 74 ARG A N 1
ATOM 619 C CA . ARG A 1 74 ? 6.503 -5.834 -10.372 1.00 81.69 74 ARG A CA 1
ATOM 620 C C . ARG A 1 74 ? 7.156 -7.055 -9.731 1.00 81.69 74 ARG A C 1
ATOM 622 O O . ARG A 1 74 ? 6.655 -7.535 -8.720 1.00 81.69 74 ARG A O 1
ATOM 629 N N . ALA A 1 75 ? 8.272 -7.540 -10.274 1.00 84.56 75 ALA A N 1
ATOM 630 C CA . ALA A 1 75 ? 8.992 -8.680 -9.709 1.00 84.56 75 ALA A CA 1
ATOM 631 C C . ALA A 1 75 ? 9.504 -8.385 -8.287 1.00 84.56 75 ALA A C 1
ATOM 633 O O . ALA A 1 75 ? 9.386 -9.231 -7.396 1.00 84.56 75 ALA A O 1
ATOM 634 N N . ARG A 1 76 ? 10.001 -7.165 -8.049 1.00 84.00 76 ARG A N 1
ATOM 635 C CA . ARG A 1 76 ? 10.460 -6.695 -6.731 1.00 84.00 76 ARG A CA 1
ATOM 636 C C . ARG A 1 76 ? 9.322 -6.505 -5.719 1.00 84.00 76 ARG A C 1
ATOM 638 O O . ARG A 1 76 ? 9.603 -6.544 -4.530 1.00 84.00 76 ARG A O 1
ATOM 645 N N . ASN A 1 77 ? 8.077 -6.354 -6.181 1.00 85.75 77 ASN A N 1
ATOM 646 C CA . ASN A 1 77 ? 6.884 -6.109 -5.356 1.00 85.75 77 ASN A CA 1
ATOM 647 C C . ASN A 1 77 ? 5.861 -7.261 -5.431 1.00 85.75 77 ASN A C 1
ATOM 649 O O . ASN A 1 77 ? 4.642 -7.061 -5.417 1.00 85.75 77 ASN A O 1
ATOM 653 N N . THR A 1 78 ? 6.348 -8.496 -5.583 1.00 86.50 78 THR A N 1
ATOM 654 C CA . THR A 1 78 ? 5.477 -9.662 -5.792 1.00 86.50 78 THR A CA 1
ATOM 655 C C . THR A 1 78 ? 4.603 -9.946 -4.565 1.00 86.50 78 THR A C 1
ATOM 657 O O . THR A 1 78 ? 3.457 -10.375 -4.716 1.00 86.50 78 THR A O 1
ATOM 660 N N . GLY A 1 79 ? 5.111 -9.721 -3.349 1.00 86.88 79 GLY A N 1
ATOM 661 C CA . GLY A 1 79 ? 4.342 -9.917 -2.120 1.00 86.88 79 GLY A CA 1
ATOM 662 C C . GLY A 1 79 ? 3.164 -8.947 -2.020 1.00 86.88 79 GLY A C 1
ATOM 663 O O . GLY A 1 79 ? 2.034 -9.364 -1.754 1.00 86.88 79 GLY A O 1
ATOM 664 N N . LEU A 1 80 ? 3.409 -7.671 -2.305 1.00 86.50 80 LEU A N 1
ATOM 665 C CA . LEU A 1 80 ? 2.418 -6.605 -2.302 1.00 86.50 80 LEU A CA 1
ATOM 666 C C . LEU A 1 80 ? 1.324 -6.882 -3.330 1.00 86.50 80 LEU A C 1
ATOM 668 O O . LEU A 1 80 ? 0.138 -6.837 -3.003 1.00 86.50 80 LEU A O 1
ATOM 672 N N . LEU A 1 81 ? 1.707 -7.260 -4.552 1.00 87.31 81 LEU A N 1
ATOM 673 C CA . LEU A 1 81 ? 0.755 -7.612 -5.605 1.00 87.31 81 LEU A CA 1
ATOM 674 C C . LEU A 1 81 ? -0.115 -8.814 -5.224 1.00 87.31 81 LEU A C 1
ATOM 676 O O . LEU A 1 81 ? -1.310 -8.814 -5.524 1.00 87.31 81 LEU A O 1
ATOM 680 N N . ARG A 1 82 ? 0.437 -9.813 -4.521 1.00 87.19 82 ARG A N 1
ATOM 681 C CA . ARG A 1 82 ? -0.354 -10.931 -3.980 1.00 87.19 82 ARG A CA 1
ATOM 682 C C . ARG A 1 82 ? -1.377 -10.451 -2.959 1.00 87.19 82 ARG A C 1
ATOM 684 O O . ARG A 1 82 ? -2.538 -10.827 -3.077 1.00 87.19 82 ARG A O 1
ATOM 691 N N . VAL A 1 83 ? -0.983 -9.600 -2.009 1.00 87.25 83 VAL A N 1
ATOM 692 C CA . VAL A 1 83 ? -1.909 -9.032 -1.012 1.00 87.25 83 VAL A CA 1
ATOM 693 C C . VAL A 1 83 ? -3.031 -8.253 -1.699 1.00 87.25 83 VAL A C 1
ATOM 695 O O . VAL A 1 83 ? -4.203 -8.490 -1.415 1.00 87.25 83 VAL A O 1
ATOM 698 N N . LEU A 1 84 ? -2.695 -7.373 -2.646 1.00 86.00 84 LEU A N 1
ATOM 699 C CA . LEU A 1 84 ? -3.679 -6.562 -3.362 1.00 86.00 84 LEU A CA 1
ATOM 700 C C . LEU A 1 84 ? -4.633 -7.434 -4.192 1.00 86.00 84 LEU A C 1
ATOM 702 O O . LEU A 1 84 ? -5.846 -7.256 -4.113 1.00 86.00 84 LEU A O 1
ATOM 706 N N . THR A 1 85 ? -4.117 -8.428 -4.918 1.00 83.56 85 THR A N 1
ATOM 707 C CA . THR A 1 85 ? -4.932 -9.315 -5.770 1.00 83.56 85 THR A CA 1
ATOM 708 C C . THR A 1 85 ? -5.827 -10.242 -4.948 1.00 83.56 85 THR A C 1
ATOM 710 O O . THR A 1 85 ? -6.978 -10.453 -5.313 1.00 83.56 85 THR A O 1
ATOM 713 N N . ASN A 1 86 ? -5.353 -10.732 -3.798 1.00 80.06 86 ASN A N 1
ATOM 714 C CA . ASN A 1 86 ? -6.137 -11.588 -2.902 1.00 80.06 86 ASN A CA 1
ATOM 715 C C . ASN A 1 86 ? -7.340 -10.843 -2.295 1.00 80.06 86 ASN A C 1
ATOM 717 O O . ASN A 1 86 ? -8.359 -11.441 -1.965 1.00 80.06 86 ASN A O 1
ATOM 721 N N . THR A 1 87 ? -7.252 -9.514 -2.192 1.00 68.75 87 THR A N 1
ATOM 722 C CA . THR A 1 87 ? -8.382 -8.669 -1.768 1.00 68.75 87 THR A CA 1
ATOM 723 C C . THR A 1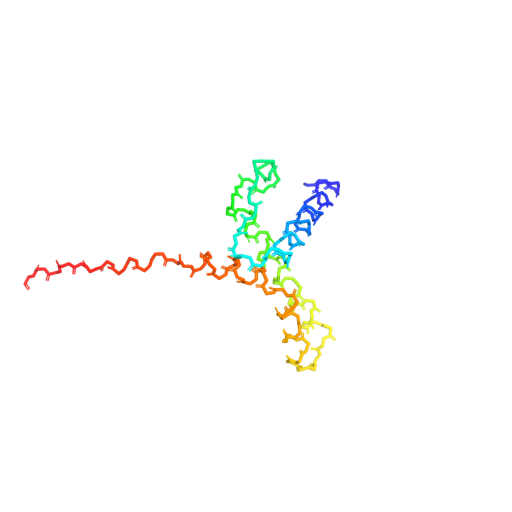 87 ? -9.312 -8.241 -2.898 1.00 68.75 87 THR A C 1
ATOM 725 O O . THR A 1 87 ? -10.456 -7.888 -2.631 1.00 68.75 87 THR A O 1
ATOM 728 N N . VAL A 1 88 ? -8.867 -8.358 -4.155 1.00 57.00 88 VAL A N 1
ATOM 729 C CA . VAL A 1 88 ? -9.722 -8.322 -5.356 1.00 57.00 88 VAL A CA 1
ATOM 730 C C . VAL A 1 88 ? -10.266 -9.726 -5.660 1.00 57.00 88 VAL A C 1
ATOM 732 O O . VAL A 1 88 ? -10.553 -10.061 -6.802 1.00 57.00 88 VAL A O 1
ATOM 735 N N . SER A 1 89 ? -10.458 -10.566 -4.641 1.00 38.88 89 SER A N 1
ATOM 736 C CA . SER A 1 89 ? -11.500 -11.583 -4.704 1.00 38.88 89 SER A CA 1
ATOM 737 C C . SER A 1 89 ? -12.777 -10.935 -4.164 1.00 38.88 89 SER A C 1
ATOM 739 O O . SER A 1 89 ? -13.043 -11.014 -2.961 1.00 38.88 89 SER A O 1
ATOM 741 N N . PRO A 1 90 ? -13.568 -10.222 -4.996 1.00 39.44 90 PRO A N 1
ATOM 742 C CA . PRO A 1 90 ? -14.957 -10.049 -4.643 1.00 39.44 90 PRO A CA 1
ATOM 743 C C . PRO A 1 90 ? -15.523 -11.461 -4.557 1.00 39.44 90 PRO A C 1
ATOM 745 O O . PRO A 1 90 ? -15.256 -12.304 -5.417 1.00 39.44 90 PRO A O 1
ATOM 748 N N . ALA A 1 91 ? -16.308 -11.723 -3.522 1.00 42.16 91 ALA A N 1
ATOM 749 C CA . ALA A 1 91 ? -17.299 -12.768 -3.614 1.00 42.16 91 ALA A CA 1
ATOM 750 C C . ALA A 1 91 ? -18.005 -12.598 -4.967 1.00 42.16 91 ALA A C 1
ATOM 752 O O . ALA A 1 91 ? -18.771 -11.655 -5.163 1.00 42.16 91 ALA A O 1
ATOM 753 N N . VAL A 1 92 ? -17.725 -13.493 -5.914 1.00 45.94 92 VAL A N 1
ATOM 754 C CA . VAL A 1 92 ? -18.595 -13.729 -7.060 1.00 45.94 92 VAL A CA 1
ATOM 755 C C . VAL A 1 92 ? -19.800 -14.463 -6.481 1.00 45.94 92 VAL A C 1
ATOM 757 O O . VAL A 1 92 ? -19.993 -15.660 -6.655 1.00 45.94 92 VAL A O 1
ATOM 760 N N . GLY A 1 93 ? -20.586 -13.731 -5.694 1.00 42.09 93 GLY A N 1
ATOM 761 C CA . GLY A 1 93 ? -21.983 -14.027 -5.487 1.00 42.09 93 GLY A CA 1
ATOM 762 C C . GLY A 1 93 ? -22.664 -13.679 -6.795 1.00 42.09 93 GLY A C 1
ATOM 763 O O . GLY A 1 93 ? -23.192 -12.582 -6.949 1.00 42.09 93 GLY A O 1
ATOM 764 N N . VAL A 1 94 ? -22.596 -14.594 -7.763 1.00 45.09 94 VAL A N 1
ATOM 765 C CA . VAL A 1 94 ? -23.590 -14.640 -8.830 1.00 45.09 94 VAL A CA 1
ATOM 766 C C . VAL A 1 94 ? -24.902 -14.915 -8.109 1.00 45.09 94 VAL A C 1
ATOM 768 O O . VAL A 1 94 ? -25.217 -16.052 -7.765 1.00 45.09 94 VAL A O 1
ATOM 771 N N . GLY A 1 95 ? -25.616 -13.837 -7.791 1.00 38.78 95 GLY A N 1
ATOM 772 C CA . GLY A 1 95 ? -27.026 -13.885 -7.468 1.00 38.78 95 GLY A CA 1
ATOM 773 C C . GLY A 1 95 ? -27.739 -14.421 -8.697 1.00 38.78 95 GLY A C 1
ATOM 774 O O . GLY A 1 95 ? -28.086 -13.673 -9.603 1.00 38.78 95 GLY A O 1
ATOM 775 N N . VAL A 1 96 ? -27.892 -15.739 -8.750 1.00 50.22 96 VAL A N 1
ATOM 776 C CA . VAL A 1 96 ? -28.954 -16.371 -9.519 1.00 50.22 96 VAL A CA 1
ATOM 777 C C . VAL A 1 96 ? -30.260 -15.932 -8.868 1.00 50.22 96 VAL A C 1
ATOM 779 O O . VAL A 1 96 ? -30.685 -16.504 -7.869 1.00 50.22 96 VAL A O 1
ATOM 782 N N . GLU A 1 97 ? -30.872 -14.871 -9.386 1.00 42.91 97 GLU 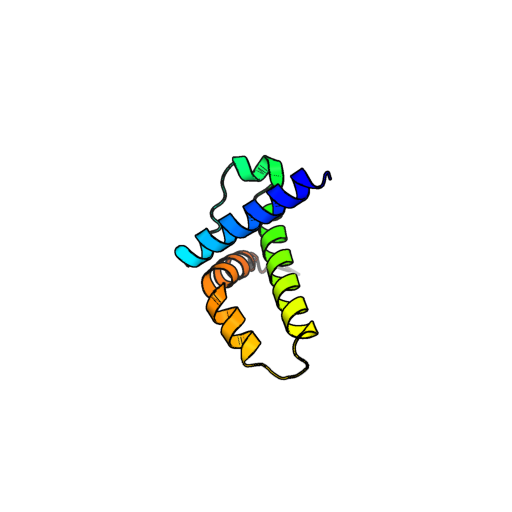A N 1
ATOM 783 C CA . GLU A 1 97 ? -32.294 -14.649 -9.151 1.00 42.91 97 GLU A CA 1
ATOM 784 C C . GLU A 1 97 ? -33.059 -15.766 -9.880 1.00 42.91 97 GLU A C 1
ATOM 786 O O . GLU A 1 97 ? -32.917 -15.906 -11.099 1.00 42.91 97 GLU A O 1
ATOM 791 N N . PRO A 1 98 ? -33.853 -16.597 -9.182 1.00 53.31 98 PRO A N 1
ATOM 792 C CA . PRO A 1 98 ? -34.804 -17.462 -9.850 1.00 53.31 98 PRO A CA 1
ATOM 793 C C . PRO A 1 98 ? -36.001 -16.597 -10.250 1.00 53.31 98 PRO A C 1
ATOM 795 O O . PRO A 1 98 ? -36.927 -16.403 -9.464 1.00 53.31 98 PRO A O 1
ATOM 798 N N . THR A 1 99 ? -36.002 -16.073 -11.476 1.00 58.25 99 THR A N 1
ATOM 799 C CA . THR A 1 99 ? -37.237 -15.540 -12.061 1.00 58.25 99 THR A CA 1
ATOM 800 C C . THR A 1 99 ? -38.116 -16.715 -12.462 1.00 58.25 99 THR A C 1
ATOM 802 O O . THR A 1 99 ? -37.997 -17.289 -13.541 1.00 58.25 99 THR A O 1
ATOM 805 N N . VAL A 1 100 ? -38.984 -17.082 -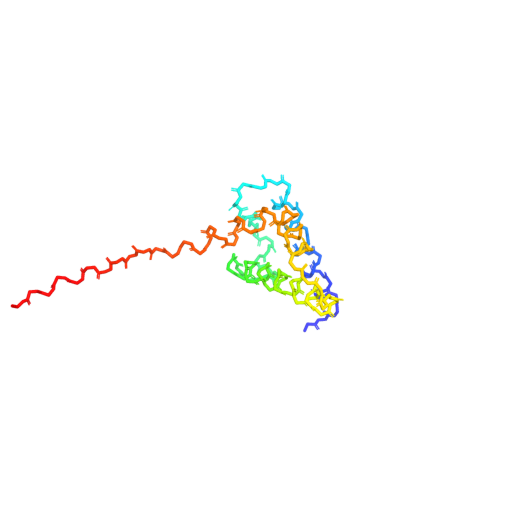11.528 1.00 56.75 100 VAL A N 1
ATOM 806 C CA . VAL A 1 100 ? -40.271 -17.717 -11.787 1.00 56.75 100 VAL A CA 1
ATOM 807 C C . VAL A 1 100 ? -41.192 -16.687 -12.444 1.00 56.75 100 VAL A C 1
ATOM 809 O O . VAL A 1 100 ? -41.552 -15.702 -11.802 1.00 56.75 100 VAL A O 1
ATOM 812 N N . ALA A 1 101 ? -41.568 -16.935 -13.700 1.00 55.03 101 ALA A N 1
ATOM 813 C CA . ALA A 1 101 ? -42.876 -16.625 -14.286 1.00 55.03 101 ALA A CA 1
ATOM 814 C C . ALA A 1 101 ? -43.024 -17.381 -15.613 1.00 55.03 101 ALA A C 1
ATOM 816 O O . ALA A 1 101 ? -42.155 -17.191 -16.493 1.00 55.03 101 ALA A O 1
#

pLDDT: mean 77.59, std 15.17, range [38.78, 91.44]

Sequence (101 aa):
MSWATTHEWWQTVRDVEAEIERRRDGILPWQPRYAEIFGSRAGLLTALRYRWDLTMQAQADLDYAESTDLRELRARNTGLLRVLTNTVSPAVGVGVEPTVA

Organism: NCBI:txid2483361

Secondary structure (DSSP, 8-state):
--HHHHHHHHHHHHHHHHHHHHH-SS-----TTHHHHHSSHHHHHHHHHHHHHHHHHHHHHH-SS-THHHHHHHHHTHHHHHHHHHHT-------------

Foldseek 3Di:
DDPVLVVVLVVVLVVQQVVLLVVLPLDRPDDPVCCVNQVDPVSSLVVNVVVVVVVVVVVVVVDPDDDPVVVVVCVSRSSSVSNNVVVVPDPPPPPPDPDDD